Protein AF-A0A3D1AYF1-F1 (afdb_monomer_lite)

Structure (mmCIF, N/CA/C/O backbone):
data_AF-A0A3D1AYF1-F1
#
_entry.id   AF-A0A3D1AYF1-F1
#
loop_
_atom_site.group_PDB
_atom_site.id
_atom_site.type_symbol
_atom_site.label_atom_id
_atom_site.label_alt_id
_atom_site.label_comp_id
_atom_site.label_asym_id
_atom_site.label_entity_id
_atom_site.label_seq_id
_atom_site.pdbx_PDB_ins_code
_atom_site.Cartn_x
_atom_site.Cartn_y
_atom_site.Cartn_z
_atom_site.occupancy
_atom_site.B_iso_or_equiv
_atom_site.auth_seq_id
_atom_site.auth_comp_id
_atom_site.auth_asym_id
_atom_site.auth_atom_id
_atom_site.pdbx_PDB_model_num
ATOM 1 N N . GLN A 1 1 ? -3.465 7.451 0.393 1.00 67.38 1 GLN A N 1
ATOM 2 C CA . GLN A 1 1 ? -3.309 6.288 -0.508 1.00 67.38 1 GLN A CA 1
ATOM 3 C C . GLN A 1 1 ? -4.231 5.175 -0.030 1.00 67.38 1 GLN A C 1
ATOM 5 O O . GLN A 1 1 ? -3.800 4.309 0.724 1.00 67.38 1 GLN A O 1
ATOM 10 N N . GLU A 1 2 ? -5.505 5.236 -0.416 1.00 87.94 2 GLU A N 1
ATOM 11 C CA . GLU A 1 2 ? -6.484 4.176 -0.115 1.00 87.94 2 GLU A CA 1
ATOM 12 C C . GLU A 1 2 ? -6.041 2.831 -0.691 1.00 87.94 2 GLU A C 1
ATOM 14 O O . GLU A 1 2 ? -5.970 1.856 0.048 1.00 87.94 2 GLU A O 1
ATOM 19 N N . LEU A 1 3 ? -5.553 2.829 -1.936 1.00 94.94 3 LEU A N 1
ATOM 20 C CA . LEU A 1 3 ? -5.102 1.626 -2.642 1.00 94.94 3 LEU A CA 1
ATOM 21 C C . LEU A 1 3 ? -4.079 0.777 -1.869 1.00 94.94 3 LEU A C 1
ATOM 23 O O . LEU A 1 3 ? -4.147 -0.445 -1.906 1.00 94.94 3 LEU A O 1
ATOM 27 N N . ILE A 1 4 ? -3.132 1.391 -1.146 1.00 94.56 4 ILE A N 1
ATOM 28 C CA . ILE A 1 4 ? -2.142 0.628 -0.361 1.00 94.56 4 ILE A CA 1
ATOM 29 C C . ILE A 1 4 ? -2.783 -0.028 0.860 1.00 94.56 4 ILE A C 1
ATOM 31 O O . ILE A 1 4 ? -2.470 -1.175 1.179 1.00 94.56 4 ILE A O 1
ATOM 35 N N . ARG A 1 5 ? -3.681 0.686 1.544 1.00 95.25 5 ARG A N 1
ATOM 36 C CA . ARG A 1 5 ? -4.388 0.158 2.715 1.00 95.25 5 ARG A CA 1
ATOM 37 C C . ARG A 1 5 ? -5.359 -0.946 2.305 1.00 95.25 5 ARG A C 1
ATOM 39 O O . ARG A 1 5 ? -5.422 -1.967 2.980 1.00 95.25 5 ARG A O 1
ATOM 46 N N . GLU A 1 6 ? -6.051 -0.779 1.184 1.00 97.06 6 GLU A N 1
ATOM 47 C CA . GLU A 1 6 ? -6.927 -1.802 0.613 1.00 97.06 6 GLU A CA 1
ATOM 48 C C . GLU A 1 6 ? -6.148 -3.029 0.154 1.00 97.06 6 GLU A C 1
ATOM 50 O O . GLU A 1 6 ? -6.517 -4.138 0.523 1.00 97.06 6 GLU A O 1
ATOM 55 N N . ALA A 1 7 ? -5.031 -2.853 -0.555 1.00 97.31 7 ALA A N 1
ATOM 56 C CA . ALA A 1 7 ? -4.189 -3.970 -0.969 1.00 97.31 7 ALA A CA 1
ATOM 57 C C . ALA A 1 7 ? -3.626 -4.739 0.233 1.00 97.31 7 ALA A C 1
ATOM 59 O O . ALA A 1 7 ? -3.586 -5.965 0.209 1.00 97.31 7 ALA A O 1
ATOM 60 N N . LEU A 1 8 ? -3.223 -4.046 1.306 1.00 96.12 8 LEU A N 1
ATOM 61 C CA . LEU A 1 8 ? -2.806 -4.695 2.551 1.00 96.12 8 LEU A CA 1
ATOM 62 C C . LEU A 1 8 ? -3.955 -5.441 3.226 1.00 96.12 8 LEU A C 1
ATOM 64 O O . LEU A 1 8 ? -3.747 -6.559 3.684 1.00 96.12 8 LEU A O 1
ATOM 68 N N . LYS A 1 9 ? -5.153 -4.852 3.272 1.00 96.75 9 LYS A N 1
ATOM 69 C CA . LYS A 1 9 ? -6.344 -5.495 3.839 1.00 96.75 9 LYS A CA 1
ATOM 70 C C . LYS A 1 9 ? -6.744 -6.739 3.040 1.00 96.75 9 LYS A C 1
ATOM 72 O O . LYS A 1 9 ? -7.011 -7.775 3.631 1.00 96.75 9 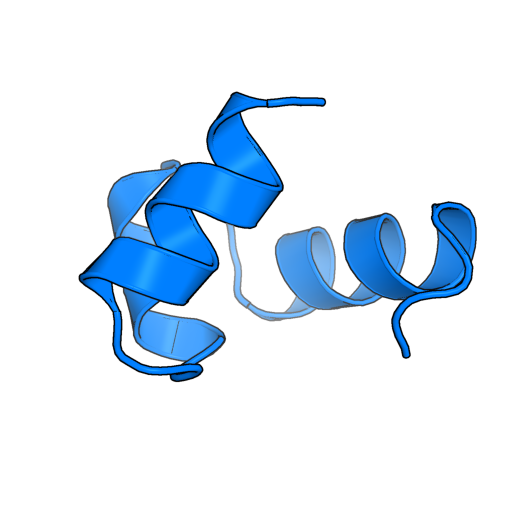LYS A O 1
ATOM 77 N N . GLN A 1 10 ? -6.747 -6.658 1.711 1.00 97.12 10 GLN A N 1
ATOM 78 C CA . GLN A 1 10 ? -7.047 -7.780 0.813 1.00 97.12 10 GLN A CA 1
ATOM 79 C C . GLN A 1 10 ? -5.978 -8.877 0.866 1.00 97.12 10 GLN A C 1
ATOM 81 O O . GLN A 1 10 ? -6.287 -10.048 0.676 1.00 97.12 10 GLN A O 1
ATOM 86 N N . ALA A 1 11 ? -4.724 -8.503 1.125 1.00 97.56 11 ALA A N 1
ATOM 87 C CA . ALA A 1 11 ? -3.612 -9.430 1.288 1.00 97.56 11 ALA A CA 1
ATOM 88 C C . ALA A 1 11 ? -3.423 -9.918 2.735 1.00 97.56 11 ALA A C 1
ATOM 90 O O . ALA A 1 11 ? -2.389 -10.518 3.022 1.00 97.56 11 ALA A O 1
ATOM 91 N N . ASP A 1 12 ? -4.350 -9.616 3.649 1.00 96.56 12 ASP A N 1
ATOM 92 C CA . ASP A 1 12 ? -4.273 -9.976 5.072 1.00 96.56 12 ASP A CA 1
ATOM 93 C C . ASP A 1 12 ? -2.918 -9.605 5.720 1.00 96.56 12 ASP A C 1
ATOM 95 O O . ASP A 1 12 ? -2.249 -10.385 6.392 1.00 96.56 12 ASP A O 1
ATOM 99 N N . GLY A 1 13 ? -2.429 -8.399 5.412 1.00 93.00 13 GLY A N 1
ATOM 100 C CA . GLY A 1 13 ? -1.142 -7.881 5.885 1.00 93.00 13 GLY A CA 1
ATOM 101 C C . GLY A 1 13 ? 0.094 -8.405 5.139 1.00 93.00 13 GLY A C 1
ATOM 102 O O . GLY A 1 13 ? 1.206 -7.920 5.377 1.00 93.00 13 GLY A O 1
ATOM 103 N N . ASN A 1 14 ? -0.049 -9.333 4.187 1.00 97.06 14 ASN A N 1
ATOM 104 C CA . ASN A 1 14 ? 1.068 -9.843 3.396 1.00 97.06 14 ASN A CA 1
ATOM 105 C C . ASN A 1 14 ? 1.585 -8.791 2.402 1.00 97.06 14 ASN A C 1
ATOM 107 O O . ASN A 1 14 ? 1.118 -8.656 1.269 1.00 97.06 14 ASN A O 1
ATOM 111 N N . LYS A 1 15 ? 2.641 -8.081 2.808 1.00 96.25 15 LYS A N 1
ATOM 112 C CA . LYS A 1 15 ? 3.284 -7.011 2.027 1.00 96.25 15 LYS A CA 1
ATOM 113 C C . LYS A 1 15 ? 3.733 -7.468 0.632 1.00 96.25 15 LYS A C 1
ATOM 115 O O . LYS A 1 15 ? 3.613 -6.721 -0.332 1.00 96.25 15 LYS A O 1
ATOM 120 N N . SER A 1 16 ? 4.234 -8.695 0.481 1.00 98.12 16 SER A N 1
ATOM 121 C CA . SER A 1 16 ? 4.684 -9.199 -0.827 1.00 98.12 16 SER A CA 1
ATOM 122 C C . SER A 1 16 ? 3.520 -9.437 -1.790 1.00 98.12 16 SER A C 1
ATOM 124 O O . SER A 1 16 ? 3.669 -9.249 -2.996 1.00 98.12 16 SER A O 1
ATOM 126 N N . GLN A 1 17 ? 2.372 -9.871 -1.274 1.00 98.31 17 GLN A N 1
ATOM 127 C CA . GLN A 1 17 ? 1.157 -10.075 -2.060 1.00 98.31 17 GLN A CA 1
ATOM 128 C C . GLN A 1 17 ? 0.479 -8.743 -2.392 1.00 98.31 17 GLN A C 1
ATOM 130 O O . GLN A 1 17 ? 0.143 -8.519 -3.552 1.00 98.31 17 GLN A O 1
ATOM 135 N N . ALA A 1 18 ? 0.379 -7.826 -1.426 1.00 98.12 18 ALA A N 1
ATOM 136 C CA . ALA A 1 18 ? -0.116 -6.469 -1.657 1.00 98.12 18 ALA A CA 1
ATOM 137 C C . ALA A 1 18 ? 0.716 -5.732 -2.721 1.00 98.12 18 ALA A C 1
ATOM 139 O O . ALA A 1 18 ? 0.166 -5.077 -3.601 1.00 98.12 18 ALA A O 1
ATOM 140 N N . ALA A 1 19 ? 2.045 -5.885 -2.698 1.00 98.19 19 ALA A N 1
ATOM 141 C CA . ALA A 1 19 ? 2.923 -5.287 -3.701 1.00 98.19 19 ALA A CA 1
ATOM 142 C C . ALA A 1 19 ? 2.633 -5.834 -5.107 1.00 98.19 19 ALA A C 1
ATOM 144 O O . ALA A 1 19 ? 2.493 -5.052 -6.043 1.00 98.19 19 ALA A O 1
ATOM 145 N N . ARG A 1 20 ? 2.462 -7.159 -5.238 1.00 98.19 20 ARG A N 1
ATOM 146 C CA . ARG A 1 20 ? 2.082 -7.804 -6.506 1.00 98.19 20 ARG A CA 1
ATOM 147 C C . ARG A 1 20 ? 0.734 -7.303 -7.027 1.00 98.19 20 ARG A C 1
ATOM 149 O O . ARG A 1 20 ? 0.639 -7.003 -8.211 1.00 98.19 20 ARG A O 1
ATOM 156 N N . ALA A 1 21 ? -0.263 -7.155 -6.155 1.00 97.62 21 ALA A N 1
ATOM 157 C CA . ALA A 1 21 ? -1.580 -6.628 -6.523 1.00 97.62 21 ALA A CA 1
ATOM 158 C C . ALA A 1 21 ? -1.524 -5.174 -7.032 1.00 97.62 21 ALA A C 1
ATOM 160 O O . ALA A 1 21 ? -2.307 -4.788 -7.891 1.00 97.62 21 ALA A O 1
ATOM 161 N N . LEU A 1 22 ? -0.568 -4.383 -6.539 1.00 96.69 22 LEU A N 1
ATOM 162 C CA . LEU A 1 22 ? -0.362 -2.988 -6.937 1.00 96.69 22 LEU A CA 1
ATOM 163 C C . LEU A 1 22 ? 0.620 -2.809 -8.107 1.00 96.69 22 LEU A C 1
ATOM 165 O O . LEU A 1 22 ? 0.929 -1.672 -8.462 1.00 96.69 22 LEU A O 1
ATOM 169 N N . GLY A 1 23 ? 1.162 -3.894 -8.674 1.00 97.88 23 GLY A N 1
ATOM 170 C CA . GLY A 1 23 ? 2.195 -3.817 -9.714 1.00 97.88 23 GLY A CA 1
ATOM 171 C C . GLY A 1 23 ? 3.526 -3.230 -9.221 1.00 97.88 23 GLY A C 1
ATOM 172 O O . GLY A 1 23 ? 4.273 -2.635 -9.992 1.00 97.88 23 GLY A O 1
ATOM 173 N N . LEU A 1 24 ? 3.823 -3.362 -7.926 1.00 97.50 24 LEU A N 1
ATOM 174 C CA . LEU A 1 24 ? 5.032 -2.850 -7.282 1.00 97.50 24 LEU A CA 1
ATOM 175 C C . LEU A 1 24 ? 5.973 -3.989 -6.884 1.00 97.50 24 LEU A C 1
ATOM 177 O O . LEU A 1 24 ? 5.562 -5.119 -6.617 1.00 97.50 24 LEU A O 1
ATOM 181 N N . THR A 1 25 ? 7.257 -3.667 -6.727 1.00 98.31 25 THR A N 1
ATOM 182 C CA . THR A 1 25 ? 8.167 -4.546 -5.984 1.00 98.31 25 THR A CA 1
ATOM 183 C C . THR A 1 25 ? 7.866 -4.466 -4.484 1.00 98.31 25 THR A C 1
ATOM 185 O O . THR A 1 25 ? 7.386 -3.446 -3.978 1.00 98.31 25 THR A O 1
ATOM 188 N N . ARG A 1 26 ? 8.201 -5.522 -3.728 1.00 97.38 26 ARG A N 1
ATOM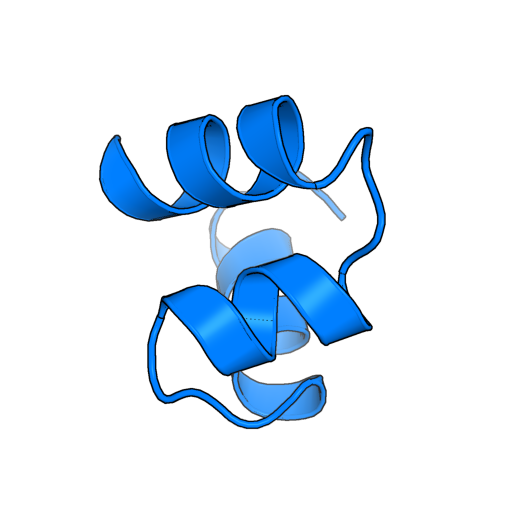 189 C CA . ARG A 1 26 ? 8.053 -5.531 -2.259 1.00 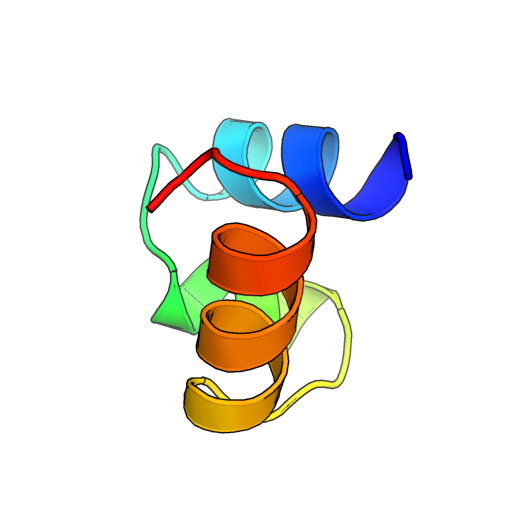97.38 26 ARG A CA 1
ATOM 190 C C . ARG A 1 26 ? 8.780 -4.352 -1.599 1.00 97.38 26 ARG A C 1
ATOM 192 O O . ARG A 1 26 ? 8.242 -3.747 -0.679 1.00 97.38 26 ARG A O 1
ATOM 199 N N . ASN A 1 27 ? 9.978 -4.010 -2.078 1.00 97.88 27 ASN A N 1
ATOM 200 C CA . ASN A 1 27 ? 10.775 -2.912 -1.522 1.00 97.88 27 ASN A CA 1
ATOM 201 C C . ASN A 1 27 ? 10.165 -1.540 -1.832 1.00 97.88 27 ASN A C 1
ATOM 203 O O . ASN A 1 27 ? 10.164 -0.674 -0.961 1.00 97.88 27 ASN A O 1
ATOM 207 N N . ALA A 1 28 ? 9.589 -1.355 -3.024 1.00 97.81 28 ALA A N 1
ATOM 208 C CA . ALA A 1 28 ? 8.851 -0.137 -3.345 1.00 97.81 28 ALA A CA 1
ATOM 209 C C . ALA A 1 28 ? 7.623 0.026 -2.438 1.00 97.81 28 ALA A C 1
ATOM 211 O O . ALA A 1 28 ? 7.373 1.123 -1.942 1.00 97.81 28 ALA A O 1
ATOM 212 N N . LEU A 1 29 ? 6.890 -1.063 -2.16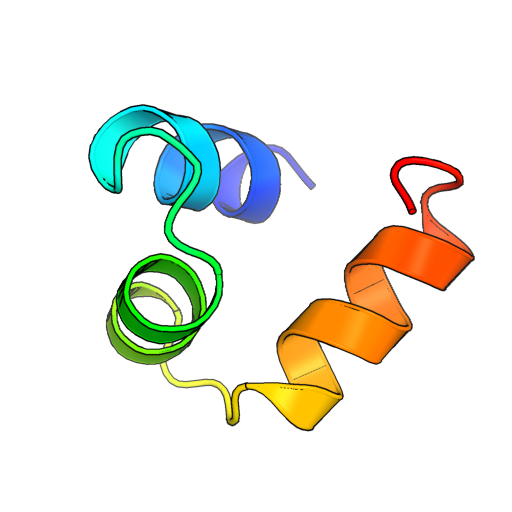4 1.00 97.44 29 LEU A N 1
ATOM 213 C CA . LEU A 1 29 ? 5.792 -1.029 -1.197 1.00 97.44 29 LEU A CA 1
ATOM 214 C C . LEU A 1 29 ? 6.298 -0.681 0.208 1.00 97.44 29 LEU A C 1
ATOM 216 O O . LEU A 1 29 ? 5.736 0.204 0.841 1.00 97.44 29 LEU A O 1
ATOM 220 N N . ARG A 1 30 ? 7.372 -1.331 0.673 1.00 97.00 30 ARG A N 1
ATOM 221 C CA . ARG A 1 30 ? 7.982 -1.065 1.984 1.00 97.00 30 ARG A CA 1
ATOM 222 C C . ARG A 1 30 ? 8.329 0.412 2.157 1.00 97.00 30 ARG A C 1
ATOM 224 O O . ARG A 1 30 ? 7.913 1.023 3.131 1.00 97.00 30 ARG A O 1
ATOM 231 N N . TYR A 1 31 ? 9.021 0.995 1.178 1.00 97.75 31 TYR A N 1
ATOM 232 C CA . TYR A 1 31 ? 9.385 2.410 1.206 1.00 97.75 31 TYR A CA 1
ATOM 233 C C . TYR A 1 31 ? 8.152 3.314 1.324 1.00 97.75 31 TYR A C 1
ATOM 235 O O . TYR A 1 31 ? 8.139 4.238 2.133 1.00 97.75 31 TYR A O 1
ATOM 243 N N . ARG A 1 32 ? 7.080 3.013 0.578 1.00 96.00 32 ARG A N 1
ATOM 244 C CA . ARG A 1 32 ? 5.813 3.750 0.687 1.00 96.00 32 ARG A CA 1
ATOM 245 C C . ARG A 1 32 ? 5.174 3.605 2.070 1.00 96.00 32 ARG A C 1
ATOM 247 O O . ARG A 1 32 ? 4.689 4.599 2.593 1.00 96.00 32 ARG A O 1
ATOM 254 N N . LE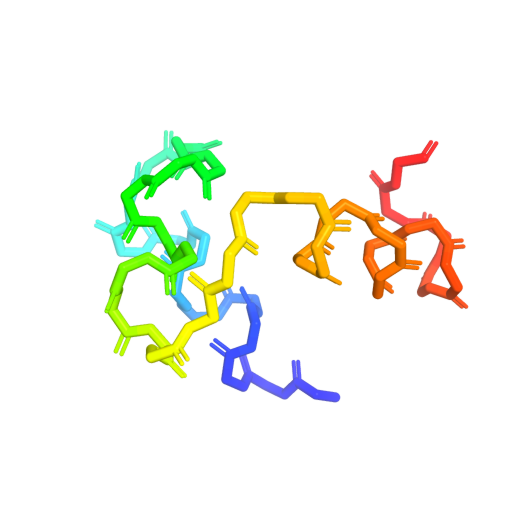U A 1 33 ? 5.202 2.418 2.678 1.00 95.50 33 LEU A N 1
ATOM 255 C CA . LEU A 1 33 ? 4.665 2.205 4.030 1.00 95.50 33 LEU A CA 1
ATOM 256 C C . LEU A 1 33 ? 5.425 3.009 5.088 1.00 95.50 33 LEU A C 1
ATOM 258 O O . LEU A 1 33 ? 4.782 3.639 5.927 1.00 95.50 33 LEU A O 1
ATOM 262 N N . THR A 1 34 ? 6.754 3.069 5.000 1.00 96.44 34 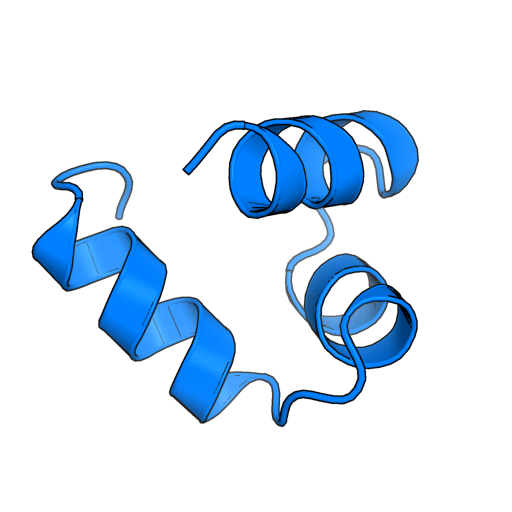THR A N 1
ATOM 263 C CA . THR A 1 34 ? 7.576 3.903 5.890 1.00 96.44 34 THR A CA 1
ATOM 264 C C . THR A 1 34 ? 7.313 5.393 5.679 1.00 96.44 34 THR A C 1
ATOM 266 O O . THR A 1 34 ? 7.130 6.122 6.647 1.00 96.44 34 THR A O 1
ATOM 269 N N . GLN A 1 35 ? 7.180 5.857 4.431 1.00 96.12 35 GLN A N 1
ATOM 270 C CA . GLN A 1 35 ? 6.783 7.246 4.139 1.00 96.12 35 GLN A CA 1
ATOM 271 C C . GLN A 1 35 ? 5.381 7.594 4.672 1.00 96.12 35 GLN A C 1
ATOM 273 O O . GLN A 1 35 ? 5.096 8.753 4.957 1.00 96.12 35 GLN A O 1
ATOM 278 N N . MET A 1 36 ? 4.504 6.598 4.820 1.00 94.12 36 MET A N 1
ATOM 279 C CA . MET A 1 36 ? 3.169 6.751 5.407 1.00 94.12 36 MET A CA 1
ATOM 280 C C . MET A 1 36 ? 3.142 6.588 6.937 1.00 94.12 36 MET A C 1
ATOM 282 O O . MET A 1 36 ? 2.068 6.737 7.519 1.00 94.12 36 MET A O 1
ATOM 286 N N . GLY A 1 37 ? 4.264 6.243 7.579 1.00 94.69 37 GLY A N 1
ATOM 287 C CA . GLY A 1 37 ? 4.329 5.957 9.018 1.00 94.69 37 GLY A CA 1
ATOM 288 C C . GLY A 1 37 ? 3.567 4.694 9.444 1.00 94.69 37 GLY A C 1
ATOM 289 O O . GLY A 1 37 ? 3.072 4.629 10.565 1.00 94.69 37 GLY A O 1
ATOM 290 N N . ILE A 1 38 ? 3.401 3.721 8.540 1.00 88.31 38 ILE A N 1
ATOM 291 C CA . ILE A 1 38 ? 2.702 2.443 8.795 1.00 88.31 38 ILE A CA 1
ATOM 292 C C . ILE A 1 38 ? 3.698 1.314 9.132 1.00 88.31 38 ILE A C 1
ATOM 294 O O . ILE A 1 38 ? 3.317 0.312 9.735 1.00 88.31 38 ILE A O 1
ATOM 298 N N . GLU A 1 39 ? 4.964 1.475 8.740 1.00 81.00 39 GLU A N 1
ATOM 299 C CA . GLU A 1 39 ? 6.104 0.614 9.092 1.00 81.00 39 GLU A CA 1
ATOM 300 C C . GLU A 1 39 ? 7.284 1.472 9.546 1.00 81.00 39 GLU A C 1
ATOM 302 O O . GLU A 1 39 ? 7.593 1.415 10.752 1.00 81.00 39 GLU A O 1
#

Sequence (39 aa):
QELIREALKQADGNKSQAARALGLTRNALRYRLTQMGIE

Radius of gyration: 8.55 Å; chains: 1; bounding box: 18×17×19 Å

Foldseek 3Di:
DVLLVVLCVVVVNPLCRSCVVVVHHSVVSVVVCVVVVND

pLDDT: mean 95.16, std 5.59, range [67.38, 98.31]

Secondary structure (DSSP, 8-state):
-HHHHHHHHHTTT-HHHHHHHTT--HHHHHHHHHHTT--